Protein AF-A0A7S0IPU5-F1 (afdb_monomer_lite)

Organism: NCBI:txid127549

pLDDT: mean 89.48, std 9.02, range [54.12, 98.69]

Sequence (177 aa):
VHGTKMAAVYVVVQTNSGRRLHLEYNATSKDKHAAVYEATHPTIFLGEDDAPLLVDNVKVTVQSKKFTVRIDGKWLFSATRSAFPFGKLEANRKKQLIDLQVQALYDADHDVVAPHGIFGQAYDGDSTGVHGKRDLDRSAETTTSAQAEGAIEGHWSDYKLESPFSTYFKFSRFNSN

Radius of gyration: 17.9 Å; chains: 1; bounding box: 45×41×43 Å

Structure (mmCIF, N/CA/C/O backbone):
data_AF-A0A7S0IPU5-F1
#
_entry.id   AF-A0A7S0IPU5-F1
#
loop_
_atom_site.group_PDB
_atom_site.id
_atom_site.type_symbol
_atom_site.label_atom_id
_atom_site.label_alt_id
_atom_site.label_comp_id
_atom_site.label_asym_id
_atom_site.label_entity_id
_atom_site.label_seq_id
_atom_site.pdbx_PDB_ins_code
_atom_site.Cartn_x
_atom_site.Cartn_y
_atom_site.Cartn_z
_atom_site.occupancy
_atom_site.B_iso_or_equiv
_atom_site.auth_seq_id
_atom_site.auth_comp_id
_atom_site.auth_asym_id
_atom_site.auth_atom_id
_atom_site.pdbx_PDB_model_num
ATOM 1 N N . VAL A 1 1 ? 16.357 3.081 -18.658 1.00 61.56 1 VAL A N 1
ATOM 2 C CA . VAL A 1 1 ? 15.066 2.401 -18.411 1.00 61.56 1 VAL A CA 1
ATOM 3 C C . VAL A 1 1 ? 13.986 3.456 -18.381 1.00 61.56 1 VAL A C 1
ATOM 5 O O . VAL A 1 1 ? 13.994 4.296 -17.485 1.00 61.56 1 VAL A O 1
ATOM 8 N N . HIS A 1 2 ? 13.106 3.426 -19.371 1.00 69.31 2 HIS A N 1
ATOM 9 C CA . HIS A 1 2 ? 11.870 4.197 -19.394 1.00 69.31 2 HIS A CA 1
ATOM 10 C C . HIS A 1 2 ? 10.791 3.331 -18.764 1.00 69.31 2 HIS A C 1
ATOM 12 O O . HIS A 1 2 ? 10.334 2.359 -19.361 1.00 69.31 2 HIS A O 1
ATOM 18 N N . GLY A 1 3 ? 10.462 3.628 -17.514 1.00 68.81 3 GLY A N 1
ATOM 19 C CA . GLY A 1 3 ? 9.550 2.814 -16.727 1.00 68.81 3 GLY A CA 1
ATOM 20 C C . GLY A 1 3 ? 8.742 3.657 -15.760 1.00 68.81 3 GLY A C 1
ATOM 21 O O . GLY A 1 3 ? 9.026 4.834 -15.522 1.00 68.81 3 GLY A O 1
ATOM 22 N N . THR A 1 4 ? 7.713 3.039 -15.205 1.00 77.06 4 THR A N 1
ATOM 23 C CA . THR A 1 4 ? 6.894 3.635 -14.160 1.00 77.06 4 THR A CA 1
ATOM 24 C C . THR A 1 4 ? 7.536 3.414 -12.795 1.00 77.06 4 THR A C 1
ATOM 26 O O . THR A 1 4 ? 8.393 2.553 -12.601 1.00 77.06 4 THR A O 1
ATOM 29 N N . LYS A 1 5 ? 7.131 4.236 -11.832 1.00 87.31 5 LYS A N 1
ATOM 30 C CA . LYS A 1 5 ? 7.502 4.085 -10.428 1.00 87.31 5 LYS A CA 1
ATOM 31 C C . LYS A 1 5 ? 6.285 4.320 -9.559 1.00 87.31 5 LYS A C 1
ATOM 33 O O . LYS A 1 5 ? 5.380 5.056 -9.953 1.00 87.31 5 LYS A O 1
ATOM 38 N N . MET A 1 6 ? 6.338 3.824 -8.333 1.00 91.94 6 MET A N 1
ATOM 39 C CA . MET A 1 6 ? 5.390 4.228 -7.304 1.00 91.94 6 MET A CA 1
ATOM 40 C C . MET A 1 6 ? 5.915 5.479 -6.599 1.00 91.94 6 MET A C 1
ATOM 42 O O . MET A 1 6 ? 7.037 5.508 -6.093 1.00 91.94 6 MET A O 1
ATOM 46 N N . ALA A 1 7 ? 5.126 6.552 -6.636 1.00 93.38 7 ALA A N 1
ATOM 47 C CA . ALA A 1 7 ? 5.443 7.822 -5.982 1.00 93.38 7 ALA A CA 1
ATOM 48 C C . ALA A 1 7 ? 4.623 8.042 -4.706 1.00 93.38 7 ALA A C 1
ATOM 50 O O . ALA A 1 7 ? 5.062 8.773 -3.823 1.00 93.38 7 ALA A O 1
ATOM 51 N N . ALA A 1 8 ? 3.463 7.403 -4.609 1.00 95.25 8 ALA A N 1
ATOM 52 C CA . ALA A 1 8 ? 2.580 7.452 -3.462 1.00 95.25 8 ALA A CA 1
ATOM 53 C C . ALA A 1 8 ? 1.753 6.170 -3.403 1.00 95.25 8 ALA A C 1
ATOM 55 O O . ALA A 1 8 ? 1.643 5.449 -4.399 1.00 95.25 8 ALA A O 1
ATOM 56 N N . VAL A 1 9 ? 1.189 5.911 -2.233 1.00 95.75 9 VAL A N 1
ATOM 57 C CA . VAL A 1 9 ? 0.250 4.824 -1.981 1.00 95.75 9 VAL A CA 1
ATOM 58 C C . VAL A 1 9 ? -0.963 5.384 -1.267 1.00 95.75 9 VAL A C 1
ATOM 60 O O . VAL A 1 9 ? -0.842 6.277 -0.426 1.00 95.75 9 VAL A O 1
ATOM 63 N N . TYR A 1 10 ? -2.112 4.827 -1.610 1.00 97.00 10 TYR A N 1
ATOM 64 C CA . TYR A 1 10 ? -3.397 5.160 -1.030 1.00 97.00 10 TYR A CA 1
ATOM 65 C C . TYR A 1 10 ? -4.053 3.846 -0.633 1.00 97.00 10 TYR A C 1
ATOM 67 O O . TYR A 1 10 ? -4.143 2.923 -1.442 1.00 97.00 10 TYR A O 1
ATOM 75 N N . VAL A 1 11 ? -4.431 3.732 0.632 1.00 97.12 11 VAL A N 1
ATOM 76 C CA . VAL A 1 11 ? -4.970 2.507 1.219 1.00 97.12 11 VAL A CA 1
ATOM 77 C C . VAL A 1 11 ? -6.355 2.818 1.753 1.00 97.12 11 VAL A C 1
ATOM 79 O O . VAL A 1 11 ? -6.543 3.815 2.446 1.00 97.12 11 VAL A O 1
ATOM 82 N N . VAL A 1 12 ? -7.322 1.960 1.446 1.00 97.56 12 VAL A N 1
ATOM 83 C CA . VAL A 1 12 ? -8.657 2.007 2.044 1.00 97.56 12 VAL A CA 1
ATOM 84 C C . VAL A 1 12 ? -8.834 0.759 2.888 1.00 97.56 12 VAL A C 1
ATOM 86 O O . VAL A 1 12 ? -8.633 -0.349 2.396 1.00 97.56 12 VAL A O 1
ATOM 89 N N . VAL A 1 13 ? -9.195 0.933 4.157 1.00 96.94 13 VAL A N 1
ATOM 90 C CA . VAL A 1 13 ? -9.430 -0.175 5.088 1.00 96.94 13 VAL A CA 1
ATOM 91 C C . VAL A 1 13 ? -10.800 -0.021 5.723 1.00 96.94 13 VAL A C 1
ATOM 93 O O . VAL A 1 13 ? -11.145 1.059 6.201 1.00 96.94 13 VAL A O 1
ATOM 96 N N . GLN A 1 14 ? -11.564 -1.110 5.749 1.00 95.44 14 GLN A N 1
ATOM 97 C CA . GLN A 1 14 ? -12.732 -1.240 6.609 1.00 95.44 14 GLN A CA 1
ATOM 98 C C . GLN A 1 14 ? -12.329 -2.008 7.870 1.00 95.44 14 GLN A C 1
ATOM 100 O O . GLN A 1 14 ? -11.772 -3.103 7.781 1.00 95.44 14 GLN A O 1
ATOM 105 N N . THR A 1 15 ? -12.555 -1.415 9.038 1.00 95.88 15 THR A N 1
ATOM 106 C CA . THR A 1 15 ? -12.273 -2.057 10.323 1.00 95.88 15 THR A CA 1
ATOM 107 C C . THR A 1 15 ? -13.355 -3.082 10.659 1.00 95.88 15 THR A C 1
ATOM 109 O O . THR A 1 15 ? -14.440 -3.087 10.072 1.00 95.88 15 THR A O 1
ATOM 112 N N . ASN A 1 16 ? -13.097 -3.934 11.649 1.00 95.00 16 ASN A N 1
ATOM 113 C CA . ASN A 1 16 ? -14.084 -4.898 12.141 1.00 95.00 16 ASN A CA 1
ATOM 114 C C . ASN A 1 16 ? -15.327 -4.248 12.786 1.00 95.00 16 ASN A C 1
ATOM 116 O O . ASN A 1 16 ? -16.351 -4.914 12.903 1.00 95.00 16 ASN A O 1
ATOM 120 N N . SER A 1 17 ? -15.268 -2.970 13.176 1.00 95.19 17 SER A N 1
ATOM 121 C CA . SER A 1 17 ? -16.427 -2.210 13.666 1.00 95.19 17 SER A CA 1
ATOM 122 C C . SER A 1 17 ? -17.228 -1.538 12.540 1.00 95.19 17 SER A C 1
ATOM 124 O O . SER A 1 17 ? -18.258 -0.916 12.793 1.00 95.19 17 SER A O 1
ATOM 126 N N . GLY A 1 18 ? -16.768 -1.655 11.288 1.00 93.94 18 GLY A N 1
ATOM 127 C CA . GLY A 1 18 ? -17.385 -1.038 10.116 1.00 93.94 18 GLY A CA 1
ATOM 128 C C . GLY A 1 18 ? -16.890 0.377 9.805 1.00 93.94 18 GLY A C 1
ATOM 129 O O . GLY A 1 18 ? -17.359 0.974 8.833 1.00 93.94 18 GLY A O 1
ATOM 130 N N . ARG A 1 19 ? -15.931 0.916 10.570 1.00 95.25 19 ARG A N 1
ATOM 131 C CA . ARG A 1 19 ? -15.302 2.215 10.278 1.00 95.25 19 ARG A CA 1
ATOM 132 C C . ARG A 1 19 ? -14.450 2.124 9.017 1.00 95.25 19 ARG A C 1
ATOM 134 O O . ARG A 1 19 ? -13.906 1.068 8.696 1.00 95.25 19 ARG A O 1
ATOM 141 N N . ARG A 1 20 ? -14.325 3.238 8.293 1.00 97.00 20 ARG A N 1
ATOM 142 C CA . ARG A 1 20 ? -13.558 3.312 7.043 1.00 97.00 20 ARG A CA 1
ATOM 143 C C . ARG A 1 20 ? -12.426 4.319 7.163 1.00 97.00 20 ARG A C 1
ATOM 145 O O . ARG A 1 20 ? -12.670 5.507 7.358 1.00 97.00 20 ARG A O 1
ATOM 152 N N . LEU A 1 21 ? -11.206 3.825 6.990 1.00 98.06 21 LEU A N 1
ATOM 153 C CA . LEU A 1 21 ? -9.983 4.615 6.993 1.00 98.06 21 LEU A CA 1
ATOM 154 C C . LEU A 1 21 ? -9.465 4.769 5.567 1.00 98.06 21 LEU A C 1
ATOM 156 O O . LEU A 1 21 ? -9.353 3.786 4.833 1.00 98.06 21 LEU A O 1
ATOM 160 N N . HIS A 1 22 ? -9.103 5.994 5.205 1.00 98.44 22 HIS A N 1
ATOM 161 C CA . HIS A 1 22 ? -8.353 6.308 3.995 1.00 98.44 22 HIS A CA 1
ATOM 162 C C . HIS A 1 22 ? -6.958 6.762 4.416 1.00 98.44 22 HIS A C 1
ATOM 164 O O . HIS A 1 22 ? -6.827 7.697 5.203 1.00 98.44 22 HIS A O 1
ATOM 170 N N . LEU A 1 23 ? -5.914 6.097 3.933 1.00 98.06 23 LEU A N 1
ATOM 171 C CA . LEU A 1 23 ? -4.539 6.365 4.337 1.00 98.06 23 LEU A CA 1
ATOM 172 C C . LEU A 1 23 ? -3.680 6.712 3.127 1.00 98.06 23 LEU A C 1
ATOM 174 O O . LEU A 1 23 ? -3.680 5.975 2.146 1.00 98.06 23 LEU A O 1
ATOM 178 N N . GLU A 1 24 ? -2.921 7.797 3.207 1.00 97.00 24 GLU A N 1
ATOM 179 C CA . GLU A 1 24 ? -1.969 8.215 2.178 1.00 97.00 24 GLU A CA 1
ATOM 180 C C . GLU A 1 24 ? -0.537 8.157 2.711 1.00 97.00 24 GLU A C 1
ATOM 182 O O . GLU A 1 24 ? -0.249 8.616 3.818 1.00 97.00 24 GLU A O 1
ATOM 187 N N . TYR A 1 25 ? 0.386 7.670 1.878 1.00 96.81 25 TYR A N 1
ATOM 188 C CA . TYR A 1 25 ? 1.818 7.837 2.099 1.00 96.81 25 TYR A CA 1
ATOM 189 C C . TYR A 1 25 ? 2.553 8.163 0.796 1.00 96.81 25 TYR A C 1
ATOM 191 O O . TYR A 1 25 ? 2.481 7.421 -0.184 1.00 96.81 25 TYR A O 1
ATOM 199 N N . ASN A 1 26 ? 3.278 9.284 0.775 1.00 94.31 26 ASN A N 1
ATOM 200 C CA . ASN A 1 26 ? 3.811 9.877 -0.451 1.00 94.31 26 ASN A CA 1
ATOM 201 C C . ASN A 1 26 ? 5.334 10.088 -0.373 1.00 94.31 26 ASN A C 1
ATOM 203 O O . ASN A 1 26 ? 5.845 10.789 0.503 1.00 94.31 26 ASN A O 1
ATOM 207 N N . ALA A 1 27 ? 6.082 9.534 -1.332 1.00 88.94 27 ALA A N 1
ATOM 208 C CA . ALA A 1 27 ? 7.542 9.624 -1.377 1.00 88.94 27 ALA A CA 1
ATOM 209 C C . ALA A 1 27 ? 8.069 11.040 -1.651 1.00 88.94 27 ALA A C 1
ATOM 211 O O . ALA A 1 27 ? 9.228 11.329 -1.330 1.00 88.94 27 ALA A O 1
ATOM 212 N N . THR A 1 28 ? 7.246 11.908 -2.242 1.00 82.50 28 THR A N 1
ATOM 213 C CA . THR A 1 28 ? 7.595 13.297 -2.579 1.00 82.50 28 THR A CA 1
ATOM 214 C C . THR A 1 28 ? 7.156 14.316 -1.534 1.00 82.50 28 THR A C 1
ATOM 216 O O . THR A 1 28 ? 7.604 15.461 -1.600 1.00 82.50 28 THR A O 1
ATOM 219 N N . SER A 1 29 ? 6.362 13.907 -0.538 1.00 80.44 29 SER A N 1
ATOM 220 C CA . SER A 1 29 ? 6.010 14.784 0.577 1.00 80.44 29 SER A CA 1
ATOM 221 C C . SER A 1 29 ? 7.267 15.201 1.350 1.00 80.44 29 SER A C 1
ATOM 223 O O . SER A 1 29 ? 8.124 14.367 1.693 1.00 80.44 29 SER A O 1
ATOM 225 N N . LYS A 1 30 ? 7.378 16.510 1.607 1.00 73.19 30 LYS A N 1
ATOM 226 C CA . LYS A 1 30 ? 8.463 17.097 2.406 1.00 73.19 30 LYS A CA 1
ATOM 227 C C . LYS A 1 30 ? 8.354 16.680 3.868 1.00 73.19 30 LYS A C 1
ATOM 229 O O . LYS A 1 30 ? 9.376 16.372 4.475 1.00 73.19 30 LYS A O 1
ATOM 234 N N . ASP A 1 31 ? 7.127 16.576 4.366 1.00 73.62 31 ASP A N 1
ATOM 235 C CA . ASP A 1 31 ? 6.841 16.373 5.786 1.00 73.62 31 ASP A CA 1
ATOM 236 C C . ASP A 1 31 ? 7.007 14.909 6.208 1.00 73.62 31 ASP A C 1
ATOM 238 O O . ASP A 1 31 ? 6.998 14.596 7.384 1.00 73.62 31 ASP A O 1
ATOM 242 N N . LYS A 1 32 ? 7.232 13.989 5.255 1.00 76.81 32 LYS A N 1
ATOM 243 C CA . LYS A 1 32 ? 7.453 12.544 5.477 1.00 76.81 32 LYS A CA 1
ATOM 244 C C . LYS A 1 32 ? 6.365 11.814 6.278 1.00 76.81 32 LYS A C 1
ATOM 246 O O . LYS A 1 32 ? 6.550 10.634 6.569 1.00 76.81 32 LYS A O 1
ATOM 251 N N . HIS A 1 33 ? 5.261 12.477 6.588 1.00 89.88 33 HIS A N 1
ATOM 252 C CA . HIS A 1 33 ? 4.147 11.908 7.324 1.00 89.88 33 HIS A CA 1
ATOM 253 C C . HIS A 1 33 ? 3.264 11.045 6.419 1.00 89.88 33 HIS A C 1
ATOM 255 O O . HIS A 1 33 ? 3.171 11.275 5.208 1.00 89.88 33 HIS A O 1
ATOM 261 N N . ALA A 1 34 ? 2.604 10.061 7.021 1.00 96.19 34 ALA A N 1
ATOM 262 C CA . ALA A 1 34 ? 1.383 9.488 6.477 1.00 96.19 34 ALA A CA 1
ATOM 263 C C . ALA A 1 34 ? 0.190 10.355 6.893 1.00 96.19 34 ALA A C 1
ATOM 265 O O . ALA A 1 34 ? 0.207 10.945 7.973 1.00 96.19 34 ALA A O 1
ATOM 266 N N . ALA A 1 35 ? -0.839 10.426 6.056 1.00 96.38 35 ALA A N 1
ATOM 267 C CA . ALA A 1 35 ? -2.103 11.070 6.399 1.00 96.38 35 ALA A CA 1
ATOM 268 C C . ALA A 1 35 ? -3.187 10.005 6.555 1.00 96.38 35 ALA A C 1
ATOM 270 O O . ALA A 1 35 ? -3.292 9.100 5.727 1.00 96.38 35 ALA A O 1
ATOM 271 N N . VAL A 1 36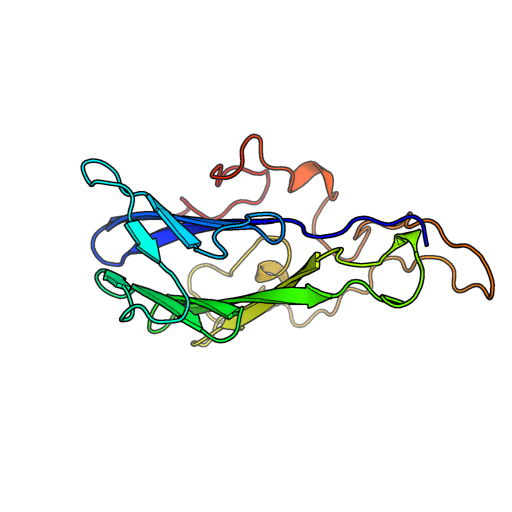 ? -3.985 10.112 7.612 1.00 97.31 36 VAL A N 1
ATOM 272 C CA . VAL A 1 36 ? -5.122 9.235 7.883 1.00 97.31 36 VAL A CA 1
ATOM 273 C C . VAL A 1 36 ? -6.380 10.084 7.924 1.00 97.31 36 VAL A C 1
ATOM 275 O O . VAL A 1 36 ? -6.497 11.017 8.722 1.00 97.31 36 VAL A O 1
ATOM 278 N N . TYR A 1 37 ? -7.317 9.748 7.046 1.00 97.50 37 TYR A N 1
ATOM 279 C CA . TYR A 1 37 ? -8.619 10.377 6.941 1.00 97.50 37 TYR A CA 1
ATOM 280 C C . TYR A 1 37 ? -9.690 9.390 7.380 1.00 97.50 37 TYR A C 1
ATOM 282 O O . TYR A 1 37 ? -9.730 8.238 6.940 1.00 97.50 37 TYR A O 1
ATOM 290 N N . GLU A 1 38 ? -10.605 9.885 8.195 1.00 95.62 38 GLU A N 1
ATOM 291 C CA . GLU A 1 38 ? -11.803 9.177 8.603 1.00 95.62 38 GLU A CA 1
ATOM 292 C C . GLU A 1 38 ? -12.975 10.155 8.548 1.00 95.62 38 GLU A C 1
ATOM 294 O O . GLU A 1 38 ? -12.828 11.341 8.856 1.00 95.62 38 GLU A O 1
ATOM 299 N N . ALA A 1 39 ? -14.146 9.669 8.136 1.00 90.38 39 ALA A N 1
ATOM 300 C CA . ALA A 1 39 ? -15.351 10.484 8.173 1.00 90.38 39 ALA A CA 1
ATOM 301 C C . ALA A 1 39 ? -15.570 11.036 9.592 1.00 90.38 39 ALA A C 1
ATOM 303 O O . ALA A 1 39 ? -15.290 10.359 10.579 1.00 90.38 39 ALA A O 1
ATOM 304 N N . THR A 1 40 ? -16.046 12.279 9.677 1.00 88.81 40 THR A N 1
ATOM 305 C CA . THR A 1 40 ? -16.370 12.979 10.935 1.00 88.81 40 THR A CA 1
ATOM 306 C C . THR A 1 40 ? -15.208 13.197 11.917 1.00 88.81 40 THR A C 1
ATOM 308 O O . THR A 1 40 ? -15.456 13.677 13.020 1.00 88.81 40 THR A O 1
ATOM 311 N N . HIS A 1 41 ? -13.958 12.910 11.534 1.00 92.88 41 HIS A N 1
ATOM 312 C CA . HIS A 1 41 ? -12.772 13.129 12.367 1.00 92.88 41 HIS A CA 1
ATOM 313 C C . HIS A 1 41 ? -11.762 14.064 11.679 1.00 92.88 41 HIS A C 1
ATOM 315 O O . HIS A 1 41 ? -11.680 14.091 10.447 1.00 92.88 41 HIS A O 1
ATOM 321 N N . PRO A 1 42 ? -10.971 14.840 12.445 1.00 95.25 42 PRO A N 1
ATOM 322 C CA . PRO A 1 42 ? -9.839 15.577 11.894 1.00 95.25 42 PRO A CA 1
ATOM 323 C C . PRO A 1 42 ? -8.827 14.641 11.225 1.00 95.25 42 PRO A C 1
ATOM 325 O O . PRO A 1 42 ? -8.635 13.506 11.657 1.00 95.25 42 PRO A O 1
ATOM 328 N N . THR A 1 43 ? -8.139 15.135 10.195 1.00 96.44 43 THR A N 1
ATOM 329 C CA . THR A 1 43 ? -7.028 14.399 9.577 1.00 96.44 43 THR A CA 1
ATOM 330 C C . THR A 1 43 ? -5.898 14.213 10.583 1.00 96.44 43 THR A C 1
ATOM 332 O O . THR A 1 43 ? -5.457 15.177 11.209 1.00 96.44 43 THR A O 1
ATOM 335 N N . ILE A 1 44 ? -5.407 12.981 10.702 1.00 96.12 44 ILE A N 1
ATOM 336 C CA . ILE A 1 44 ? -4.249 12.646 11.530 1.00 96.12 44 ILE A CA 1
ATOM 337 C C . ILE A 1 44 ? -3.030 12.556 10.618 1.00 96.12 44 ILE A C 1
ATOM 339 O O . ILE A 1 44 ? -3.038 11.808 9.641 1.00 96.12 44 ILE A O 1
ATOM 343 N N . PHE A 1 45 ? -1.976 13.298 10.946 1.00 96.12 45 PHE A N 1
ATOM 344 C CA . PHE A 1 45 ? -0.669 13.146 10.317 1.00 96.12 45 PHE A CA 1
ATOM 345 C C . PHE A 1 45 ? 0.227 12.338 11.248 1.00 96.12 45 PHE A C 1
ATOM 347 O O . PHE A 1 45 ? 0.354 12.691 12.414 1.00 96.12 45 PHE A O 1
ATOM 354 N N . LEU A 1 46 ? 0.810 11.259 10.731 1.00 95.69 46 LEU A N 1
ATOM 355 C CA . LEU A 1 46 ? 1.652 10.339 11.487 1.00 95.69 46 LEU A CA 1
ATOM 356 C C . LEU A 1 46 ? 3.082 10.363 10.939 1.00 95.69 46 LEU A C 1
ATOM 358 O O . LEU A 1 46 ? 3.316 9.986 9.786 1.00 95.69 46 LEU A O 1
ATOM 362 N N . GLY A 1 47 ? 4.027 10.822 11.750 1.00 94.00 47 GLY A N 1
ATOM 363 C CA . GLY A 1 47 ? 5.461 10.852 11.486 1.00 94.00 47 GLY A CA 1
ATOM 364 C C . GLY A 1 47 ? 6.232 9.684 12.102 1.00 94.00 47 GLY A C 1
ATOM 365 O O . GLY A 1 47 ? 5.659 8.775 12.691 1.00 94.00 47 GLY A O 1
ATOM 366 N N . GLU A 1 48 ? 7.558 9.699 11.922 1.00 92.31 48 GLU A N 1
ATOM 367 C CA . GLU A 1 48 ? 8.450 8.608 12.360 1.00 92.31 48 GLU A CA 1
ATOM 368 C C . GLU A 1 48 ? 8.571 8.474 13.886 1.00 92.31 48 GLU A C 1
ATOM 370 O O . GLU A 1 48 ? 8.853 7.379 14.374 1.00 92.31 48 GLU A O 1
ATOM 375 N N . ASP A 1 49 ? 8.358 9.571 14.614 1.00 90.44 49 ASP A N 1
ATOM 376 C CA . ASP A 1 49 ? 8.522 9.649 16.070 1.00 90.44 49 ASP A CA 1
ATOM 377 C C . ASP A 1 49 ? 7.184 9.569 16.826 1.00 90.44 49 ASP A C 1
ATOM 379 O O . ASP A 1 49 ? 7.155 9.585 18.058 1.00 90.44 49 ASP A O 1
ATOM 383 N N . ASP A 1 50 ? 6.071 9.474 16.097 1.00 95.06 50 ASP A N 1
ATOM 384 C CA . ASP A 1 50 ? 4.743 9.419 16.691 1.00 95.06 50 ASP A CA 1
ATOM 385 C C . ASP A 1 50 ? 4.410 8.016 17.210 1.00 95.06 50 ASP A C 1
ATOM 387 O O . ASP A 1 50 ? 4.822 6.983 16.669 1.00 95.06 50 ASP A O 1
ATOM 391 N N . ALA A 1 51 ? 3.593 7.971 18.262 1.00 96.69 51 ALA A N 1
ATOM 392 C CA . ALA A 1 51 ? 3.022 6.718 18.731 1.00 96.69 51 ALA A CA 1
ATOM 393 C C . ALA A 1 51 ? 2.133 6.084 17.638 1.00 96.69 51 ALA A C 1
ATOM 395 O O . ALA A 1 51 ? 1.455 6.806 16.905 1.00 96.69 51 ALA A O 1
ATOM 396 N N . PRO A 1 52 ? 2.071 4.741 17.542 1.00 97.56 52 PRO A N 1
ATOM 397 C CA . PRO A 1 52 ? 1.174 4.068 16.608 1.00 97.56 52 PRO A CA 1
ATOM 398 C C . PRO A 1 52 ? -0.275 4.544 16.734 1.00 97.56 52 PRO A C 1
ATOM 400 O O . PRO A 1 52 ? -0.819 4.582 17.839 1.00 97.56 52 PRO A O 1
ATOM 403 N N . LEU A 1 53 ? -0.929 4.802 15.602 1.00 98.00 53 LEU A N 1
ATOM 404 C CA . LEU A 1 53 ? -2.373 5.007 15.576 1.00 98.00 53 LEU A CA 1
ATOM 405 C C . LEU A 1 53 ? -3.066 3.641 15.631 1.00 98.00 53 LEU A C 1
ATOM 407 O O . LEU A 1 53 ? -2.806 2.770 14.798 1.00 98.00 53 LEU A O 1
ATOM 411 N N . LEU A 1 54 ? -3.950 3.466 16.611 1.00 98.25 54 LEU A N 1
ATOM 412 C CA . LEU A 1 54 ? -4.766 2.268 16.790 1.00 98.25 54 LEU A CA 1
ATOM 413 C C . LEU A 1 54 ? -6.235 2.617 16.561 1.00 98.25 54 LEU A C 1
ATOM 415 O O . LEU A 1 54 ? -6.772 3.513 17.211 1.00 98.25 54 LEU A O 1
ATOM 419 N N . VAL A 1 55 ? -6.876 1.898 15.644 1.00 97.44 55 VAL A N 1
ATOM 420 C CA . VAL A 1 55 ? -8.297 2.032 15.324 1.00 97.44 55 VAL A CA 1
ATOM 421 C C . VAL A 1 55 ? -8.885 0.634 15.191 1.00 97.44 55 VAL A C 1
ATOM 423 O O . VAL A 1 55 ? -8.666 -0.047 14.193 1.00 97.44 55 VAL A O 1
ATOM 426 N N . ASP A 1 56 ? -9.629 0.206 16.205 1.00 97.75 56 ASP A N 1
ATOM 427 C CA . ASP A 1 56 ? -10.185 -1.144 16.314 1.00 97.75 56 ASP A CA 1
ATOM 428 C C . ASP A 1 56 ? -9.114 -2.235 16.087 1.00 97.75 56 ASP A C 1
ATOM 430 O O . ASP A 1 56 ? -8.158 -2.325 16.854 1.00 97.75 56 ASP A O 1
ATOM 434 N N . ASN A 1 57 ? -9.239 -3.045 15.030 1.0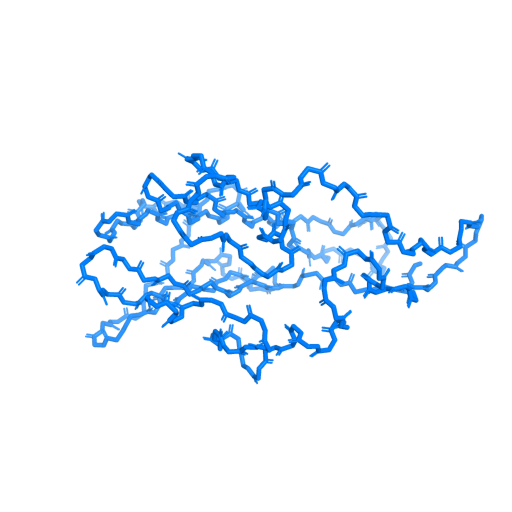0 98.19 57 ASN A N 1
ATOM 435 C CA . ASN A 1 57 ? -8.275 -4.070 14.623 1.00 98.19 57 ASN A CA 1
ATOM 436 C C . ASN A 1 57 ? -7.196 -3.566 13.643 1.00 98.19 57 ASN A C 1
ATOM 438 O O . ASN A 1 57 ? -6.507 -4.380 13.024 1.00 98.19 57 ASN A O 1
ATOM 442 N N . VAL A 1 58 ? -7.068 -2.252 13.447 1.00 98.62 58 VAL A N 1
ATOM 443 C CA . VAL A 1 58 ? -6.103 -1.636 12.531 1.00 98.62 58 VAL A CA 1
ATOM 444 C C . VAL A 1 58 ? -5.043 -0.866 13.311 1.00 98.62 58 VAL A C 1
ATOM 446 O O . VAL A 1 58 ? -5.345 0.022 14.108 1.00 98.62 58 VAL A O 1
ATOM 449 N N . LYS A 1 59 ? -3.775 -1.167 13.032 1.00 98.69 59 LYS A N 1
ATOM 450 C CA . LYS A 1 59 ? -2.612 -0.440 13.541 1.00 98.69 59 LYS A CA 1
ATOM 451 C C . LYS A 1 59 ? -1.859 0.219 12.395 1.00 98.69 59 LYS A C 1
ATOM 453 O O . LYS A 1 59 ? -1.438 -0.457 11.455 1.00 98.69 59 LYS A O 1
ATOM 458 N N . VAL A 1 60 ? -1.636 1.522 12.513 1.00 98.56 60 VAL A N 1
ATOM 459 C CA . VAL A 1 60 ? -0.893 2.330 11.544 1.00 98.56 60 VAL A CA 1
ATOM 460 C C . VAL A 1 60 ? 0.384 2.848 12.194 1.00 98.56 60 VAL A C 1
ATOM 462 O O . VAL A 1 60 ? 0.351 3.386 13.301 1.00 98.56 60 VAL A O 1
ATOM 465 N N . THR A 1 61 ? 1.518 2.684 11.518 1.00 98.00 61 THR A N 1
ATOM 466 C CA . THR A 1 61 ? 2.811 3.210 11.977 1.00 98.00 61 THR A CA 1
ATOM 467 C C . THR A 1 61 ? 3.579 3.846 10.832 1.00 98.00 61 THR A C 1
ATOM 469 O O . THR A 1 61 ? 3.481 3.410 9.685 1.00 98.00 61 THR A O 1
ATOM 472 N N . VAL A 1 62 ? 4.401 4.840 11.152 1.00 96.81 62 VAL A N 1
ATOM 473 C CA . VAL A 1 62 ? 5.497 5.288 10.295 1.00 96.81 62 VAL A CA 1
ATOM 474 C C . VAL A 1 62 ? 6.764 5.156 11.125 1.00 96.81 62 VAL A C 1
ATOM 476 O O . VAL A 1 62 ? 6.832 5.677 12.226 1.00 96.81 62 VAL A O 1
ATOM 479 N N . GLN A 1 63 ? 7.749 4.404 10.644 1.00 94.50 63 GLN A N 1
ATOM 480 C CA . GLN A 1 63 ? 9.026 4.241 11.337 1.00 94.50 63 GLN A CA 1
ATOM 481 C C . GLN A 1 63 ? 10.131 4.031 10.312 1.00 94.50 63 GLN A C 1
ATOM 483 O O . GLN A 1 63 ? 9.977 3.214 9.407 1.00 94.50 63 GLN A O 1
ATOM 488 N N . SER A 1 64 ? 11.246 4.755 10.431 1.00 92.00 64 SER A N 1
ATOM 489 C CA . SER A 1 64 ? 12.398 4.596 9.529 1.00 92.00 64 SER A CA 1
ATOM 490 C C . SER A 1 64 ? 12.001 4.640 8.045 1.00 92.00 64 SER A C 1
ATOM 492 O O . SER A 1 64 ? 12.419 3.796 7.251 1.00 92.00 64 SER A O 1
ATOM 494 N N . LYS A 1 65 ? 11.171 5.622 7.662 1.00 92.81 65 LYS A N 1
ATOM 495 C CA . LYS A 1 65 ? 10.607 5.799 6.309 1.00 92.81 65 LYS A CA 1
ATOM 496 C C . LYS A 1 65 ? 9.686 4.673 5.816 1.00 92.81 65 LYS A C 1
ATOM 498 O O . LYS A 1 65 ? 9.377 4.622 4.622 1.00 92.81 65 LYS A O 1
ATOM 503 N N . LYS A 1 66 ? 9.273 3.766 6.700 1.00 95.50 66 LYS A N 1
ATOM 504 C CA . LYS A 1 66 ? 8.351 2.669 6.415 1.00 95.50 66 LYS A CA 1
ATOM 505 C C . LYS A 1 66 ? 6.991 2.975 7.026 1.00 95.50 66 LYS A C 1
ATOM 507 O O . LYS A 1 66 ? 6.828 2.957 8.244 1.00 95.50 66 LYS A O 1
ATOM 512 N N . PHE A 1 67 ? 6.019 3.235 6.165 1.00 97.75 67 PHE A N 1
ATOM 513 C CA . PHE A 1 67 ? 4.606 3.277 6.512 1.00 97.75 67 PHE A CA 1
ATOM 514 C C . PHE A 1 67 ? 4.058 1.853 6.558 1.00 97.75 67 PHE A C 1
ATOM 516 O O . PHE A 1 67 ? 4.302 1.071 5.640 1.00 97.75 67 PHE A O 1
ATOM 523 N N . THR A 1 68 ? 3.336 1.507 7.618 1.00 98.38 68 THR A N 1
ATOM 524 C CA . THR A 1 68 ? 2.763 0.175 7.823 1.00 98.38 68 THR A CA 1
ATOM 525 C C . THR A 1 68 ? 1.294 0.291 8.194 1.00 98.38 68 THR A C 1
ATOM 527 O O . THR A 1 68 ? 0.939 1.082 9.066 1.00 98.38 68 THR A O 1
ATOM 530 N N . VAL A 1 69 ? 0.460 -0.538 7.570 1.00 98.62 69 VAL A N 1
ATOM 531 C CA . VAL A 1 69 ? -0.945 -0.737 7.939 1.00 98.62 69 VAL A CA 1
ATOM 532 C C . VAL A 1 69 ? -1.128 -2.213 8.243 1.00 98.62 69 VAL A C 1
ATOM 534 O O . VAL A 1 69 ? -1.039 -3.059 7.353 1.00 98.62 69 VAL A O 1
ATOM 537 N N . ARG A 1 70 ? -1.337 -2.531 9.516 1.00 98.62 70 ARG A N 1
ATOM 538 C CA . ARG A 1 70 ? -1.616 -3.884 9.985 1.00 98.62 70 ARG A CA 1
ATOM 539 C C . ARG A 1 70 ? -3.098 -4.000 10.296 1.00 98.62 70 ARG A C 1
ATOM 541 O O . ARG A 1 70 ? -3.597 -3.245 11.120 1.00 98.62 70 ARG A O 1
ATOM 548 N N . ILE A 1 71 ? -3.758 -4.967 9.678 1.00 98.06 71 ILE A N 1
ATOM 549 C CA . ILE A 1 71 ? -5.118 -5.392 9.994 1.00 98.06 71 ILE A CA 1
ATOM 550 C C . ILE A 1 71 ? -4.986 -6.731 10.716 1.00 98.06 71 ILE A C 1
ATOM 552 O O . ILE A 1 71 ? -4.546 -7.718 10.118 1.00 98.06 71 ILE A O 1
ATOM 556 N N . ASP A 1 72 ? -5.299 -6.764 12.008 1.00 97.44 72 ASP A N 1
ATOM 557 C CA . ASP A 1 72 ? -5.070 -7.946 12.835 1.00 97.44 72 ASP A CA 1
ATOM 558 C C . ASP A 1 72 ? -5.828 -9.167 12.305 1.00 97.44 72 ASP A C 1
ATOM 560 O O . ASP A 1 72 ? -7.006 -9.093 11.955 1.00 97.44 72 ASP A O 1
ATOM 564 N N . GLY A 1 73 ? -5.106 -10.288 12.202 1.00 95.19 73 GLY A N 1
ATOM 565 C CA . GLY A 1 73 ? -5.616 -11.542 11.646 1.00 95.19 73 GLY A CA 1
ATOM 566 C C . GLY A 1 73 ? -5.931 -11.508 10.146 1.00 95.19 73 GLY A C 1
ATOM 567 O O . GLY A 1 73 ? -6.573 -12.434 9.663 1.00 95.19 73 GLY A O 1
ATOM 568 N N . LYS A 1 74 ? -5.530 -10.460 9.409 1.00 94.56 74 LYS A N 1
ATOM 569 C CA . LYS A 1 74 ? -5.807 -10.324 7.970 1.00 94.56 74 LYS A CA 1
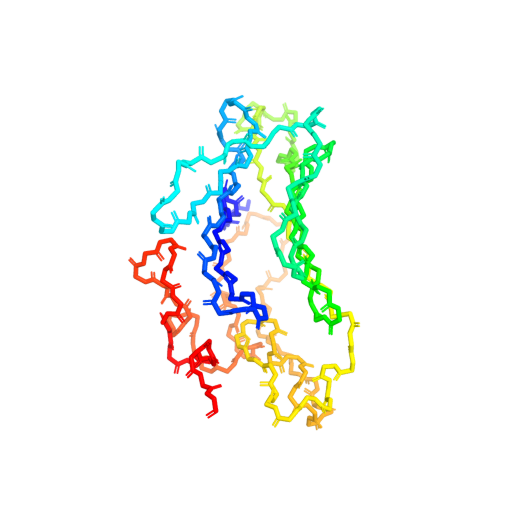ATOM 570 C C . LYS A 1 74 ? -4.570 -9.945 7.159 1.00 94.56 74 LYS A C 1
ATOM 572 O O . LYS A 1 74 ? -3.896 -10.820 6.634 1.00 94.56 74 LYS A O 1
ATOM 577 N N . TRP A 1 75 ? -4.221 -8.669 7.056 1.00 96.06 75 TRP A N 1
ATOM 578 C CA . TRP A 1 75 ? -3.171 -8.223 6.131 1.00 96.06 75 TRP A CA 1
ATOM 579 C C . TRP A 1 75 ? -2.161 -7.310 6.815 1.00 96.06 75 TRP A C 1
ATOM 581 O O . TRP A 1 75 ? -2.510 -6.491 7.664 1.00 96.06 75 TRP A O 1
ATOM 591 N N . LEU A 1 76 ? -0.901 -7.424 6.409 1.00 97.94 76 LEU A N 1
ATOM 592 C CA . LEU A 1 76 ? 0.147 -6.457 6.699 1.00 97.94 76 LEU A CA 1
ATOM 593 C C . LEU A 1 76 ? 0.577 -5.803 5.391 1.00 97.94 76 LEU A C 1
ATOM 595 O O . LEU A 1 76 ? 1.202 -6.435 4.541 1.00 97.94 76 LEU A O 1
ATOM 599 N N . PHE A 1 77 ? 0.262 -4.524 5.253 1.00 97.56 77 PHE A N 1
ATOM 600 C CA . PHE A 1 77 ? 0.730 -3.685 4.163 1.00 97.56 77 PHE A CA 1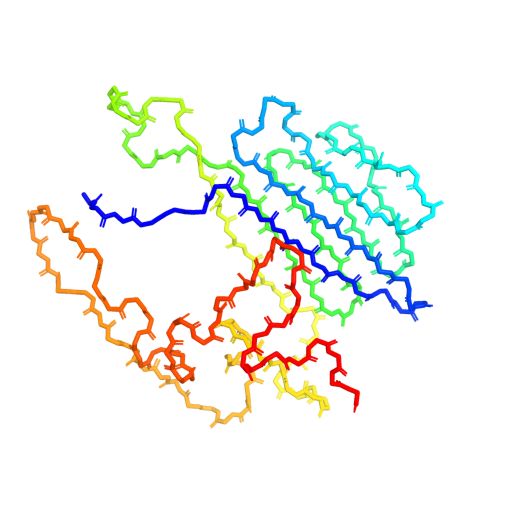
ATOM 601 C C . PHE A 1 77 ? 1.904 -2.834 4.638 1.00 97.56 77 PHE A C 1
ATOM 603 O O . PHE A 1 77 ? 1.910 -2.319 5.758 1.00 97.56 77 PHE A O 1
ATOM 610 N N . SER A 1 78 ? 2.908 -2.662 3.788 1.00 97.88 78 SER A N 1
ATOM 611 C CA . SER A 1 78 ? 4.036 -1.779 4.048 1.00 97.88 78 SER A CA 1
ATOM 612 C C . SER A 1 78 ? 4.465 -1.029 2.795 1.00 97.88 78 SER A C 1
ATOM 614 O O . SER A 1 78 ? 4.587 -1.611 1.720 1.00 97.88 78 SER A O 1
ATOM 616 N N . ALA A 1 79 ? 4.765 0.254 2.965 1.00 97.50 79 ALA A N 1
ATOM 617 C CA . ALA A 1 79 ? 5.313 1.127 1.941 1.00 97.50 79 ALA A CA 1
ATOM 618 C C . ALA A 1 79 ? 6.577 1.806 2.477 1.00 97.50 79 ALA A C 1
ATOM 620 O O . ALA A 1 79 ? 6.520 2.567 3.443 1.00 97.50 79 ALA A O 1
ATOM 621 N N . THR A 1 80 ? 7.721 1.543 1.853 1.00 96.44 80 THR A N 1
ATOM 622 C CA . THR A 1 80 ? 9.018 2.094 2.271 1.00 96.44 80 THR A CA 1
ATOM 623 C C . THR A 1 80 ? 9.478 3.147 1.278 1.00 96.44 80 THR A C 1
ATOM 625 O O . THR A 1 80 ? 9.475 2.898 0.074 1.00 96.44 80 THR A O 1
ATOM 628 N N . ARG A 1 81 ? 9.907 4.322 1.752 1.00 94.56 81 ARG A N 1
ATOM 629 C CA . ARG A 1 81 ? 10.574 5.292 0.871 1.00 94.56 81 ARG A CA 1
ATOM 630 C C . ARG A 1 81 ? 12.021 4.891 0.648 1.00 94.56 81 ARG A C 1
ATOM 632 O O . ARG A 1 81 ? 12.816 4.861 1.590 1.00 94.56 81 ARG A O 1
ATOM 639 N N . SER A 1 82 ? 12.363 4.720 -0.619 1.00 92.69 82 SER A N 1
ATOM 640 C CA . SER A 1 82 ? 13.699 4.339 -1.057 1.00 92.69 82 SER A CA 1
ATOM 641 C C . SER A 1 82 ? 14.258 5.337 -2.057 1.00 92.69 82 SER A C 1
ATOM 643 O O . SER A 1 82 ? 13.531 6.016 -2.790 1.00 92.69 82 SER A O 1
ATOM 645 N N . ALA A 1 83 ? 15.585 5.438 -2.094 1.00 91.31 83 ALA A N 1
ATOM 646 C CA . ALA A 1 83 ? 16.264 6.204 -3.126 1.00 91.31 83 ALA A CA 1
ATOM 647 C C . ALA A 1 83 ? 16.081 5.544 -4.494 1.00 91.31 83 ALA A C 1
ATOM 649 O O . ALA A 1 83 ? 16.010 4.323 -4.607 1.00 91.31 83 ALA A O 1
ATOM 650 N N . PHE A 1 84 ? 16.049 6.362 -5.543 1.00 90.06 84 PHE A N 1
ATOM 651 C CA . PHE A 1 84 ? 16.094 5.836 -6.902 1.00 90.06 84 PHE A CA 1
ATOM 652 C C . PHE A 1 84 ? 17.352 4.981 -7.136 1.00 90.06 84 PHE A C 1
ATOM 654 O O . PHE A 1 84 ? 18.435 5.344 -6.654 1.00 90.06 84 PHE A O 1
ATOM 661 N N . PRO A 1 85 ? 17.252 3.920 -7.961 1.00 86.44 85 PRO A N 1
ATOM 662 C CA . PRO A 1 85 ? 18.419 3.239 -8.504 1.00 86.44 85 PRO A CA 1
ATOM 663 C C . PRO A 1 85 ? 19.387 4.231 -9.160 1.00 86.44 85 PRO A C 1
ATOM 665 O O . PRO A 1 85 ? 18.979 5.243 -9.738 1.00 86.44 85 PRO A O 1
ATOM 668 N N . PHE A 1 86 ? 20.688 3.950 -9.071 1.00 86.62 86 PHE A N 1
ATOM 669 C CA . PHE A 1 86 ? 21.743 4.834 -9.583 1.00 86.62 86 PHE A CA 1
ATOM 670 C C . PHE A 1 86 ? 21.672 6.270 -9.025 1.00 86.62 86 PHE A C 1
ATOM 672 O O . PHE A 1 86 ? 21.957 7.233 -9.734 1.00 86.62 86 PHE A O 1
ATOM 679 N N . GLY A 1 87 ? 21.319 6.438 -7.745 1.00 84.94 87 GLY A N 1
ATOM 680 C CA . GLY A 1 87 ? 21.088 7.746 -7.109 1.00 84.94 87 GLY A CA 1
ATOM 681 C C . GLY A 1 87 ? 22.264 8.741 -7.108 1.00 84.94 87 GLY A C 1
ATOM 682 O O . GLY A 1 87 ? 22.078 9.888 -6.704 1.00 84.94 87 GLY A O 1
ATOM 683 N N . LYS A 1 88 ? 23.459 8.333 -7.563 1.00 85.88 88 LYS A N 1
ATOM 684 C CA . LYS A 1 88 ? 24.609 9.225 -7.797 1.00 85.88 88 LYS A CA 1
ATOM 685 C C . LYS A 1 88 ? 24.489 10.032 -9.097 1.00 85.88 88 LYS A C 1
ATOM 687 O O . LYS A 1 88 ? 25.076 11.109 -9.183 1.00 85.88 88 LYS A O 1
ATOM 692 N N . LEU A 1 89 ? 23.747 9.532 -10.090 1.00 87.75 89 LEU A N 1
ATOM 693 C CA . LEU A 1 89 ? 23.493 10.255 -11.338 1.00 87.75 89 LEU A CA 1
ATOM 694 C C . LEU A 1 89 ? 22.717 11.537 -11.035 1.00 87.75 89 LEU A C 1
ATOM 696 O O . LEU A 1 89 ? 21.738 11.497 -10.290 1.00 87.75 89 LEU A O 1
ATOM 700 N N . GLU A 1 90 ? 23.104 12.658 -11.649 1.00 89.31 90 GLU A N 1
ATOM 701 C CA . GLU A 1 90 ? 22.432 13.950 -11.431 1.00 89.31 90 GLU A CA 1
ATOM 702 C C . GLU A 1 90 ? 20.922 13.863 -11.677 1.00 89.31 90 GLU A C 1
ATOM 704 O O . GLU A 1 90 ? 20.127 14.364 -10.885 1.00 89.31 90 GLU A O 1
ATOM 709 N N . ALA A 1 91 ? 20.514 13.110 -12.701 1.00 86.56 91 ALA A N 1
ATOM 710 C CA . ALA A 1 91 ? 19.111 12.886 -13.030 1.00 86.56 91 ALA A CA 1
ATOM 711 C C . ALA A 1 91 ? 18.311 12.142 -11.940 1.00 86.56 91 ALA A C 1
ATOM 713 O O . ALA A 1 91 ? 17.088 12.282 -11.901 1.00 86.56 91 ALA A O 1
ATOM 714 N N . ASN A 1 92 ? 18.959 11.369 -11.059 1.00 88.88 92 ASN A N 1
ATOM 715 C CA . ASN A 1 92 ? 18.312 10.571 -10.005 1.00 88.88 92 ASN A CA 1
ATOM 716 C C . ASN A 1 92 ? 18.595 11.090 -8.590 1.00 88.88 92 ASN A C 1
ATOM 718 O O . ASN A 1 92 ? 18.006 10.608 -7.618 1.00 88.88 92 ASN A O 1
ATOM 722 N N . ARG A 1 93 ? 19.465 12.094 -8.462 1.00 87.75 93 ARG A N 1
ATOM 723 C CA . ARG A 1 93 ? 19.853 12.681 -7.184 1.00 87.75 93 ARG A CA 1
ATOM 724 C C . ARG A 1 93 ? 18.616 13.188 -6.439 1.00 87.75 93 ARG A C 1
ATOM 726 O O . ARG A 1 93 ? 17.766 13.865 -7.010 1.00 87.75 93 ARG A O 1
ATOM 733 N N . LYS A 1 94 ? 18.512 12.850 -5.148 1.00 87.88 94 LYS A N 1
ATOM 734 C CA . LYS A 1 94 ? 17.388 13.197 -4.248 1.00 87.88 94 LYS A CA 1
ATOM 735 C C . LYS A 1 94 ? 16.012 12.648 -4.661 1.00 87.88 94 LYS A C 1
ATOM 737 O O . LYS A 1 94 ? 15.049 12.866 -3.928 1.00 87.88 94 LYS A O 1
ATOM 742 N N . LYS A 1 95 ? 15.886 11.910 -5.769 1.00 89.75 95 LYS A N 1
ATOM 743 C CA . LYS A 1 95 ? 14.616 11.276 -6.132 1.00 89.75 95 LYS A CA 1
ATOM 744 C C . LYS A 1 95 ? 14.335 10.096 -5.201 1.00 89.75 95 LYS A C 1
ATOM 746 O O . LYS A 1 95 ? 15.238 9.343 -4.832 1.00 89.75 95 LYS A O 1
ATOM 751 N N . GLN A 1 96 ? 13.070 9.964 -4.818 1.00 91.62 96 GLN A N 1
ATOM 752 C CA . GLN A 1 96 ? 12.562 8.884 -3.978 1.00 91.62 96 GLN A CA 1
ATOM 753 C C . GLN A 1 96 ? 11.395 8.185 -4.676 1.00 91.62 96 GLN A C 1
ATOM 755 O O . GLN A 1 96 ? 10.645 8.806 -5.446 1.00 91.62 96 GLN A O 1
ATOM 760 N N . LEU A 1 97 ? 11.261 6.898 -4.395 1.00 93.69 97 LEU A N 1
ATOM 761 C CA . LEU A 1 97 ? 10.162 6.032 -4.804 1.00 93.69 97 LEU A CA 1
ATOM 762 C C . LEU A 1 97 ? 9.594 5.309 -3.579 1.00 93.69 97 LEU A C 1
ATOM 764 O O . LEU A 1 97 ? 10.170 5.388 -2.492 1.00 93.69 97 LEU A O 1
ATOM 768 N N . IL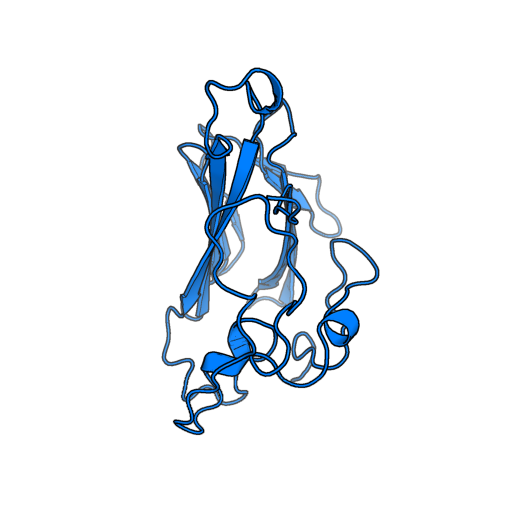E A 1 98 ? 8.466 4.637 -3.769 1.00 95.81 98 ILE A N 1
ATOM 769 C CA . ILE A 1 98 ? 7.891 3.714 -2.796 1.00 95.81 98 ILE A CA 1
ATOM 770 C C . ILE A 1 98 ? 8.175 2.278 -3.227 1.00 95.81 98 ILE A C 1
ATOM 772 O O . ILE A 1 98 ? 7.860 1.906 -4.356 1.00 95.81 98 ILE A O 1
ATOM 776 N N . ASP A 1 99 ? 8.694 1.483 -2.297 1.00 95.44 99 ASP A N 1
ATOM 777 C CA . ASP A 1 99 ? 8.704 0.026 -2.375 1.00 95.44 99 ASP A CA 1
ATOM 778 C C . ASP A 1 99 ? 7.525 -0.527 -1.575 1.00 95.44 99 ASP A C 1
ATOM 780 O O . ASP A 1 99 ? 7.332 -0.159 -0.412 1.00 95.44 99 ASP A O 1
ATOM 784 N N . LEU A 1 100 ? 6.738 -1.402 -2.200 1.00 94.56 100 LEU A N 1
ATOM 785 C CA . LEU A 1 100 ? 5.563 -2.019 -1.592 1.00 94.56 100 LEU A CA 1
ATOM 786 C C . LEU A 1 100 ? 5.834 -3.452 -1.151 1.00 94.56 100 LEU A C 1
ATOM 788 O O . LEU A 1 100 ? 6.461 -4.227 -1.868 1.00 94.56 100 LEU A O 1
ATOM 792 N N . GLN A 1 101 ? 5.269 -3.813 -0.005 1.00 95.69 101 GLN A N 1
ATOM 793 C CA . GLN A 1 101 ? 5.179 -5.184 0.473 1.00 95.69 101 GLN A CA 1
ATOM 794 C C . GLN A 1 101 ? 3.777 -5.434 1.028 1.00 95.69 101 GLN A C 1
ATOM 796 O O . GLN A 1 101 ? 3.236 -4.608 1.764 1.00 95.69 101 GLN A O 1
ATOM 801 N N . VAL A 1 102 ? 3.214 -6.595 0.702 1.00 94.31 102 VAL A N 1
ATOM 802 C CA . VAL A 1 102 ? 1.950 -7.080 1.260 1.00 94.31 102 VAL A CA 1
ATOM 803 C C . VAL A 1 102 ? 2.165 -8.499 1.764 1.00 94.31 102 VAL A C 1
ATOM 805 O O . VAL A 1 102 ? 2.796 -9.307 1.086 1.00 94.31 102 VAL A O 1
ATOM 808 N N . GLN A 1 103 ? 1.666 -8.791 2.958 1.00 94.94 103 GLN A N 1
ATOM 809 C CA . GLN A 1 103 ? 1.749 -10.102 3.587 1.00 94.94 103 GLN A CA 1
ATOM 810 C C . GLN A 1 103 ? 0.377 -10.498 4.140 1.00 94.94 103 GLN A C 1
ATOM 812 O O . GLN A 1 103 ? -0.243 -9.721 4.871 1.00 94.94 103 GLN A O 1
ATOM 817 N N . ALA A 1 104 ? -0.066 -11.718 3.832 1.00 94.69 104 ALA A N 1
ATOM 818 C CA . ALA A 1 104 ? -1.190 -12.346 4.516 1.00 94.69 104 ALA A CA 1
ATOM 819 C C . ALA A 1 104 ? -0.770 -12.752 5.941 1.00 94.69 104 ALA A C 1
ATOM 821 O O . ALA A 1 104 ? 0.296 -13.329 6.157 1.00 94.69 104 ALA A O 1
ATOM 822 N N . LEU A 1 105 ? -1.599 -12.417 6.927 1.00 95.88 105 LEU A N 1
ATOM 823 C CA . LEU A 1 105 ? -1.426 -12.775 8.341 1.00 95.88 105 LEU A CA 1
ATOM 824 C C . LEU A 1 105 ? -2.336 -13.942 8.759 1.00 95.88 105 LEU A C 1
ATOM 826 O O . LEU A 1 105 ? -2.545 -14.165 9.950 1.00 95.88 105 LEU A O 1
ATOM 830 N N . TYR A 1 106 ? -2.905 -14.633 7.775 1.00 94.62 106 TYR A N 1
ATOM 831 C CA . TYR A 1 106 ? -3.869 -15.717 7.900 1.00 94.62 106 TYR A CA 1
ATOM 832 C C . TYR A 1 106 ? -3.750 -16.647 6.686 1.00 94.62 106 TYR A C 1
ATOM 834 O O . TYR A 1 106 ? -2.985 -16.361 5.763 1.00 94.62 106 TYR A O 1
ATOM 842 N N . ASP A 1 107 ? -4.511 -17.740 6.698 1.00 93.25 107 ASP A N 1
ATOM 843 C CA . ASP A 1 107 ? -4.630 -18.668 5.573 1.00 93.25 107 ASP A CA 1
ATOM 844 C C . ASP A 1 107 ? -5.511 -18.063 4.467 1.00 93.25 107 ASP A C 1
ATOM 846 O O . ASP A 1 107 ? -6.728 -18.246 4.437 1.00 93.25 107 ASP A O 1
ATOM 850 N N . ALA A 1 108 ? -4.889 -17.244 3.618 1.00 91.62 108 ALA A N 1
ATOM 851 C CA . ALA A 1 108 ? -5.562 -16.536 2.534 1.00 91.62 108 ALA A CA 1
ATOM 852 C C . ALA A 1 108 ? -5.997 -17.465 1.389 1.00 91.62 108 ALA A C 1
ATOM 854 O O . ALA A 1 108 ? -6.990 -17.158 0.732 1.00 91.62 108 ALA A O 1
ATOM 855 N N . ASP A 1 109 ? -5.307 -18.595 1.198 1.00 89.62 109 ASP A N 1
ATOM 856 C CA . ASP A 1 109 ? -5.627 -19.604 0.177 1.00 89.62 109 ASP A CA 1
ATOM 857 C C . ASP A 1 109 ? -6.969 -20.304 0.448 1.00 89.62 109 ASP A C 1
ATOM 859 O O . ASP A 1 109 ? -7.614 -20.806 -0.471 1.00 89.62 109 ASP A O 1
ATOM 863 N N . HIS A 1 110 ? -7.410 -20.310 1.710 1.00 89.88 110 HIS A N 1
ATOM 864 C CA . HIS A 1 110 ? -8.666 -20.917 2.151 1.00 89.88 110 HIS A CA 1
ATOM 865 C C . HIS A 1 110 ? -9.651 -19.892 2.749 1.00 89.88 110 HIS A C 1
ATOM 867 O O . HIS A 1 110 ? -10.507 -20.259 3.559 1.00 89.88 110 HIS A O 1
ATOM 873 N N . ASP A 1 111 ? -9.553 -18.604 2.385 1.00 88.06 111 ASP A N 1
ATOM 874 C CA . ASP A 1 111 ? -10.570 -17.618 2.784 1.00 88.06 111 ASP A CA 1
ATOM 875 C C . ASP A 1 111 ? -11.930 -17.971 2.150 1.00 88.06 111 ASP A C 1
ATOM 877 O O . ASP A 1 111 ? -12.009 -18.411 1.003 1.00 88.06 111 ASP A O 1
ATOM 881 N N . VAL A 1 112 ? -13.021 -17.732 2.886 1.00 86.94 112 VAL A N 1
ATOM 882 C CA . VAL A 1 112 ? -14.400 -17.956 2.412 1.00 86.94 112 VAL A CA 1
ATOM 883 C C . VAL A 1 112 ? -14.660 -17.167 1.130 1.00 86.94 112 VAL A C 1
ATOM 885 O O . VAL A 1 112 ? -15.362 -17.631 0.233 1.00 86.94 112 VAL A O 1
ATOM 888 N N . VAL A 1 113 ? -14.061 -15.978 1.039 1.00 85.38 113 VAL A N 1
ATOM 889 C CA . VAL A 1 113 ? -14.009 -15.180 -0.180 1.00 85.38 113 VAL A CA 1
ATOM 890 C C . VAL A 1 113 ? -12.547 -15.040 -0.575 1.00 85.38 113 VAL A C 1
ATOM 892 O O . VAL A 1 113 ? -11.814 -14.270 0.044 1.00 85.38 113 VAL A O 1
ATOM 895 N N . ALA A 1 114 ? -12.134 -15.761 -1.622 1.00 87.06 114 ALA A N 1
ATOM 896 C CA . ALA A 1 114 ? -10.756 -15.696 -2.102 1.00 87.06 114 ALA A CA 1
ATOM 897 C C . ALA A 1 114 ? -10.337 -14.229 -2.363 1.00 87.06 114 ALA A C 1
ATOM 899 O O . ALA A 1 114 ? -11.123 -13.450 -2.929 1.00 87.06 114 ALA A O 1
ATOM 900 N N . PRO A 1 115 ? -9.131 -13.807 -1.958 1.00 90.19 115 PRO A N 1
ATOM 901 C CA . PRO A 1 115 ? -8.627 -12.483 -2.289 1.00 90.19 115 PRO A CA 1
ATOM 902 C C . PRO A 1 115 ? -8.572 -12.266 -3.809 1.00 90.19 115 PRO A C 1
ATOM 904 O O . PRO A 1 115 ? -8.426 -13.196 -4.594 1.00 90.19 115 PRO A O 1
ATOM 907 N N . HIS A 1 116 ? -8.689 -11.015 -4.252 1.00 90.50 116 HIS A N 1
ATOM 908 C CA . HIS A 1 116 ? -8.549 -10.659 -5.671 1.00 90.50 116 HIS A CA 1
ATOM 909 C C . HIS A 1 116 ? -7.816 -9.321 -5.814 1.00 90.50 116 HIS A C 1
ATOM 911 O O . HIS A 1 116 ? -7.375 -8.729 -4.827 1.00 90.50 116 HIS A O 1
ATOM 917 N N . GLY A 1 117 ? -7.635 -8.845 -7.039 1.00 90.62 117 GLY A N 1
ATOM 918 C CA . GLY A 1 117 ? -6.756 -7.733 -7.374 1.00 90.62 117 GLY A CA 1
ATOM 919 C C . GLY A 1 117 ? -5.385 -8.219 -7.846 1.00 90.62 117 GLY A C 1
ATOM 920 O O . GLY A 1 117 ? -5.155 -9.410 -8.029 1.00 90.62 117 GLY A O 1
ATOM 921 N N . ILE A 1 118 ? -4.452 -7.278 -8.015 1.00 89.81 118 ILE A N 1
ATOM 922 C CA . ILE A 1 118 ? -3.129 -7.551 -8.605 1.00 89.81 118 ILE A CA 1
ATOM 923 C C . ILE A 1 118 ? -2.349 -8.621 -7.824 1.00 89.81 118 ILE A C 1
ATOM 925 O O . ILE A 1 118 ? -1.742 -9.493 -8.436 1.00 89.81 118 ILE A O 1
ATOM 929 N N . PHE A 1 119 ? -2.359 -8.561 -6.490 1.00 87.56 119 PHE A N 1
ATOM 930 C CA . PHE A 1 119 ? -1.671 -9.541 -5.639 1.00 87.56 119 PHE A CA 1
ATOM 931 C C . PHE A 1 119 ? -2.621 -10.571 -5.016 1.00 87.56 119 PHE A C 1
ATOM 933 O O . PHE A 1 119 ? -2.176 -11.652 -4.653 1.00 87.56 119 PHE A O 1
ATOM 940 N N . GLY A 1 120 ? -3.911 -10.247 -4.873 1.00 88.56 120 GLY A N 1
ATOM 941 C CA . GLY A 1 120 ? -4.884 -11.140 -4.242 1.00 88.56 120 GLY A CA 1
ATOM 942 C C . GLY A 1 120 ? -5.164 -12.390 -5.073 1.00 88.56 120 GLY A C 1
ATOM 943 O O . GLY A 1 120 ? -5.314 -13.459 -4.503 1.00 88.56 120 GLY A O 1
ATOM 944 N N . GLN A 1 121 ? -5.121 -12.278 -6.404 1.00 87.56 121 GLN A N 1
ATOM 945 C CA . GLN A 1 121 ? -5.298 -13.421 -7.311 1.00 87.56 121 GLN A CA 1
ATOM 946 C C . GLN A 1 121 ? -4.234 -14.520 -7.151 1.00 87.56 121 GLN A C 1
ATOM 948 O O . GLN A 1 121 ? -4.408 -15.601 -7.680 1.00 87.56 121 GLN A O 1
ATOM 953 N N . ALA A 1 122 ? -3.135 -14.266 -6.430 1.00 87.31 122 ALA A N 1
ATOM 954 C CA . ALA A 1 122 ? -2.162 -15.308 -6.105 1.00 87.31 122 ALA A CA 1
ATOM 955 C C . ALA A 1 122 ? -2.664 -16.300 -5.034 1.00 87.31 122 ALA A C 1
ATOM 957 O O . ALA A 1 122 ? -1.986 -17.289 -4.783 1.00 87.31 122 ALA A O 1
ATOM 958 N N . TYR A 1 123 ? -3.805 -16.008 -4.398 1.00 87.19 123 TYR A N 1
ATOM 959 C CA . TYR A 1 123 ? -4.444 -16.805 -3.345 1.00 87.19 123 TYR A CA 1
ATOM 960 C C . TYR A 1 123 ? -5.811 -17.343 -3.803 1.00 87.19 123 TYR A C 1
ATOM 962 O O . TYR A 1 123 ? -6.749 -17.443 -3.014 1.00 87.19 123 TYR A O 1
ATOM 970 N N . ASP A 1 124 ? -5.981 -17.608 -5.099 1.00 78.56 124 ASP A N 1
ATOM 971 C CA . ASP A 1 124 ? -7.239 -18.111 -5.667 1.00 78.56 124 ASP A CA 1
ATOM 972 C C . ASP A 1 124 ? -7.451 -19.625 -5.459 1.00 78.56 124 ASP A C 1
ATOM 974 O O . ASP A 1 124 ? -8.522 -20.148 -5.775 1.00 78.56 124 ASP A O 1
ATOM 978 N N . GLY A 1 125 ? -6.460 -20.311 -4.876 1.00 76.81 125 GLY A N 1
ATOM 979 C CA . GLY A 1 125 ? -6.537 -21.709 -4.457 1.00 76.81 125 GLY A CA 1
ATOM 980 C C . GLY A 1 125 ? -6.459 -22.723 -5.602 1.00 76.81 125 GLY A C 1
ATOM 981 O O . GLY A 1 125 ? -6.619 -23.921 -5.362 1.00 76.81 125 GLY A O 1
ATOM 982 N N . ASP A 1 126 ? -6.196 -22.291 -6.839 1.00 78.81 126 ASP A N 1
ATOM 983 C CA . ASP A 1 126 ? -6.213 -23.172 -8.014 1.00 78.81 126 ASP A CA 1
ATOM 984 C C . ASP A 1 126 ? -4.886 -23.927 -8.248 1.00 78.81 126 ASP A C 1
ATOM 986 O O . ASP A 1 126 ? -4.797 -24.809 -9.106 1.00 78.81 126 ASP A O 1
ATOM 990 N N . SER A 1 127 ? -3.858 -23.610 -7.448 1.00 74.88 127 SER A N 1
ATOM 991 C CA . SER A 1 127 ? -2.497 -24.168 -7.517 1.00 74.88 127 SER A CA 1
ATOM 992 C C . SER A 1 127 ? -1.787 -23.971 -8.869 1.00 74.88 127 SER A C 1
ATOM 994 O O . SER A 1 127 ? -0.814 -24.671 -9.168 1.00 74.88 127 SER A O 1
ATOM 996 N N . THR A 1 128 ? -2.228 -23.011 -9.682 1.00 78.19 128 THR A N 1
ATOM 997 C CA . THR A 1 128 ? -1.710 -22.740 -11.023 1.00 78.19 128 THR A CA 1
ATOM 998 C C . THR A 1 128 ? -0.870 -21.468 -11.034 1.00 78.19 128 THR A C 1
ATOM 1000 O O . THR A 1 128 ? -1.349 -20.342 -10.974 1.00 78.19 128 THR A O 1
ATOM 1003 N N . GLY A 1 129 ? 0.444 -21.634 -11.189 1.00 75.00 129 GLY A N 1
ATOM 1004 C CA . GLY A 1 129 ? 1.336 -20.505 -11.438 1.00 75.00 129 GLY A CA 1
ATOM 1005 C C . GLY A 1 129 ? 1.190 -19.992 -12.871 1.00 75.00 129 GLY A C 1
ATOM 1006 O O . GLY A 1 129 ? 1.480 -20.722 -13.820 1.00 75.00 129 GLY A O 1
ATOM 1007 N N . VAL A 1 130 ? 0.807 -18.726 -13.044 1.00 79.88 130 VAL A N 1
ATOM 1008 C CA . VAL A 1 130 ? 0.731 -18.097 -14.369 1.00 79.88 130 VAL A CA 1
ATOM 1009 C C . VAL A 1 130 ? 2.018 -17.327 -14.666 1.00 79.88 130 VAL A C 1
ATOM 1011 O O . VAL A 1 130 ? 2.480 -16.495 -13.882 1.00 79.88 130 VAL A O 1
ATOM 1014 N N . HIS A 1 131 ? 2.627 -17.598 -15.819 1.00 80.94 131 HIS A N 1
ATOM 1015 C CA . HIS A 1 131 ? 3.790 -16.852 -16.289 1.00 80.94 131 HIS A CA 1
ATOM 1016 C C . HIS A 1 131 ? 3.357 -15.761 -17.260 1.00 80.94 131 HIS A C 1
ATOM 1018 O O . HIS A 1 131 ? 3.115 -16.019 -18.438 1.00 80.94 131 HIS A O 1
ATOM 1024 N N . GLY A 1 132 ? 3.317 -14.527 -16.764 1.00 83.50 132 GLY A N 1
ATOM 1025 C CA . GLY A 1 132 ? 3.089 -13.375 -17.620 1.00 83.50 132 GLY A CA 1
ATOM 1026 C C . GLY A 1 132 ? 4.221 -13.124 -18.606 1.00 83.50 132 GLY A C 1
ATOM 1027 O O . GLY A 1 132 ? 5.362 -13.581 -18.459 1.00 83.50 132 GLY A O 1
ATOM 1028 N N . LYS A 1 133 ? 3.886 -12.334 -19.618 1.00 86.06 133 LYS A N 1
ATOM 1029 C CA . LYS A 1 133 ? 4.811 -11.861 -20.635 1.00 86.06 133 LYS A CA 1
ATOM 1030 C C . LYS A 1 133 ? 5.942 -11.079 -19.977 1.00 86.06 133 LYS A C 1
ATOM 1032 O O . LYS A 1 133 ? 5.725 -10.199 -19.145 1.00 86.06 133 LYS A O 1
ATOM 1037 N N . ARG A 1 134 ? 7.169 -11.406 -20.365 1.00 82.25 134 ARG A N 1
ATOM 1038 C CA . ARG A 1 134 ? 8.365 -10.679 -19.939 1.00 82.25 134 ARG A CA 1
ATOM 1039 C C . ARG A 1 134 ? 8.704 -9.630 -20.983 1.00 82.25 134 ARG A C 1
ATOM 1041 O O . ARG A 1 134 ? 8.581 -9.887 -22.181 1.00 82.25 134 ARG A O 1
ATOM 1048 N N . ASP A 1 135 ? 9.160 -8.470 -20.527 1.00 78.50 135 ASP A N 1
ATOM 1049 C CA . ASP A 1 135 ? 9.842 -7.545 -21.424 1.00 78.50 135 ASP A CA 1
ATOM 1050 C C . ASP A 1 135 ? 11.098 -8.227 -21.992 1.00 78.50 135 ASP A C 1
ATOM 1052 O O . ASP A 1 135 ? 11.719 -9.070 -21.338 1.00 78.50 135 ASP A O 1
ATOM 1056 N N . LEU A 1 136 ? 11.447 -7.897 -23.236 1.00 78.00 136 LEU A N 1
ATOM 1057 C CA . LEU A 1 136 ? 12.602 -8.492 -23.905 1.00 78.00 136 LEU A CA 1
ATOM 1058 C C . LEU A 1 136 ? 13.888 -8.134 -23.145 1.00 78.00 136 LEU A C 1
ATOM 1060 O O . LEU A 1 136 ? 14.199 -6.959 -22.957 1.00 78.00 136 LEU A O 1
ATOM 1064 N N . ASP A 1 137 ? 14.647 -9.154 -22.749 1.00 66.06 137 ASP A N 1
ATOM 1065 C CA . ASP A 1 137 ? 15.930 -9.002 -22.059 1.00 66.06 137 ASP A CA 1
ATOM 1066 C C . ASP A 1 137 ? 16.994 -8.469 -23.016 1.00 66.06 137 ASP A C 1
ATOM 1068 O O . ASP A 1 137 ? 17.315 -9.176 -23.977 1.00 66.06 137 ASP A O 1
ATOM 1072 N N . ARG A 1 138 ? 17.512 -7.241 -22.811 1.00 57.69 138 ARG A N 1
ATOM 1073 C CA . ARG A 1 138 ? 18.566 -6.663 -23.669 1.00 57.69 138 ARG A CA 1
ATOM 1074 C C . ARG A 1 138 ? 19.496 -5.678 -22.958 1.00 57.69 138 ARG A C 1
ATOM 1076 O O . ARG A 1 138 ? 19.076 -4.807 -22.205 1.00 57.69 138 ARG A O 1
ATOM 1083 N N . SER A 1 139 ? 20.767 -5.790 -23.333 1.00 62.53 139 SER A N 1
ATOM 1084 C CA . SER A 1 139 ? 21.999 -5.123 -22.883 1.00 62.53 139 SER A CA 1
ATOM 1085 C C . SER A 1 139 ? 22.083 -3.586 -23.022 1.00 62.53 139 SER A C 1
ATOM 1087 O O . SER A 1 139 ? 23.182 -3.037 -22.949 1.00 62.53 139 SER A O 1
ATOM 1089 N N . ALA A 1 140 ? 20.966 -2.879 -23.233 1.00 67.81 140 ALA A N 1
ATOM 1090 C CA . ALA A 1 140 ? 20.924 -1.442 -23.541 1.00 67.81 140 ALA A CA 1
ATOM 1091 C C . ALA A 1 140 ? 19.706 -0.729 -22.903 1.00 67.81 140 ALA A C 1
ATOM 1093 O O . ALA A 1 140 ? 19.176 -1.163 -21.883 1.00 67.81 140 ALA A O 1
ATOM 1094 N N . GLU A 1 141 ? 19.290 0.417 -23.455 1.00 69.38 141 GLU A N 1
ATOM 1095 C CA . GLU A 1 141 ? 18.131 1.180 -22.981 1.00 69.38 141 GLU A CA 1
ATOM 1096 C C . GLU A 1 141 ? 16.805 0.437 -23.232 1.00 69.38 141 GLU A C 1
ATOM 1098 O O . GLU A 1 141 ? 16.474 0.105 -24.368 1.00 69.38 141 GLU A O 1
ATOM 1103 N N . THR A 1 142 ? 16.035 0.204 -22.163 1.00 69.06 142 THR A N 1
ATOM 1104 C CA . THR A 1 142 ? 14.776 -0.565 -22.204 1.00 69.06 142 THR A CA 1
ATOM 1105 C C . THR A 1 142 ? 13.560 0.297 -21.872 1.00 69.06 142 THR A C 1
ATOM 1107 O O . THR A 1 142 ? 13.626 1.144 -20.973 1.00 69.06 142 THR A O 1
ATOM 1110 N N . THR A 1 143 ? 12.440 0.014 -22.539 1.00 72.19 143 THR A N 1
ATOM 1111 C CA . THR A 1 143 ? 11.101 0.552 -22.252 1.00 72.19 143 THR A CA 1
ATOM 1112 C C . THR A 1 143 ? 10.180 -0.595 -21.847 1.00 72.19 143 THR A C 1
ATOM 1114 O O . THR A 1 143 ? 10.172 -1.626 -22.518 1.00 72.19 143 THR A O 1
ATOM 1117 N N . THR A 1 144 ? 9.418 -0.436 -20.763 1.00 72.81 144 THR A N 1
ATOM 1118 C CA . THR A 1 144 ? 8.482 -1.474 -20.305 1.00 72.81 144 THR A CA 1
ATOM 1119 C C . THR A 1 144 ? 7.251 -1.543 -21.210 1.00 72.81 144 THR A C 1
ATOM 1121 O O . THR A 1 144 ? 6.634 -0.523 -21.512 1.00 72.81 144 THR A O 1
ATOM 1124 N N . SER A 1 145 ? 6.881 -2.745 -21.649 1.00 75.19 145 SER A N 1
ATOM 1125 C CA . SER A 1 145 ? 5.828 -2.965 -22.652 1.00 75.19 145 SER A CA 1
ATOM 1126 C C . SER A 1 145 ? 4.803 -4.020 -22.243 1.00 75.19 145 SER A C 1
ATOM 1128 O O . SER A 1 145 ? 3.630 -3.863 -22.560 1.00 75.19 145 SER A O 1
ATOM 1130 N N . ALA A 1 146 ? 5.211 -5.052 -21.499 1.00 80.94 146 ALA A N 1
ATOM 1131 C CA . ALA A 1 146 ? 4.334 -6.161 -21.138 1.00 80.94 146 ALA A CA 1
ATOM 1132 C C . ALA A 1 146 ? 3.244 -5.778 -20.121 1.00 80.94 146 ALA A C 1
ATOM 1134 O O . ALA A 1 146 ? 2.159 -6.334 -20.182 1.00 80.94 146 ALA A O 1
ATOM 1135 N N . GLN A 1 147 ? 3.511 -4.844 -19.195 1.00 83.19 147 GLN A N 1
ATOM 1136 C CA . GLN A 1 147 ? 2.519 -4.276 -18.256 1.00 83.19 147 GLN A CA 1
ATOM 1137 C C . GLN A 1 147 ? 1.561 -5.325 -17.649 1.00 83.19 147 GLN A C 1
ATOM 1139 O O . GLN A 1 147 ? 0.344 -5.166 -17.688 1.00 83.19 147 GLN A O 1
ATOM 1144 N N . ALA A 1 148 ? 2.126 -6.403 -17.096 1.00 82.31 148 ALA A N 1
ATOM 1145 C CA . ALA A 1 148 ? 1.394 -7.496 -16.449 1.00 82.31 148 ALA A CA 1
ATOM 1146 C C . ALA A 1 148 ? 0.513 -8.378 -17.370 1.00 82.31 148 ALA A C 1
ATOM 1148 O O . ALA A 1 148 ? -0.220 -9.231 -16.873 1.00 82.31 148 ALA A O 1
ATOM 1149 N N . GLU A 1 149 ? 0.621 -8.245 -18.697 1.00 83.88 149 GLU A N 1
ATOM 1150 C CA . GLU A 1 149 ? -0.044 -9.110 -19.684 1.00 83.88 149 GLU A CA 1
ATOM 1151 C C . GLU A 1 149 ? 0.240 -10.594 -19.398 1.00 83.88 149 GLU A C 1
ATOM 1153 O O . GLU A 1 149 ? 1.394 -11.028 -19.345 1.00 83.88 149 GLU A O 1
ATOM 1158 N N . GLY A 1 150 ? -0.825 -11.369 -19.187 1.00 85.19 150 GLY A N 1
ATOM 1159 C CA . GLY A 1 150 ? -0.754 -12.794 -18.859 1.00 85.19 150 GLY A CA 1
ATOM 1160 C C . GLY A 1 150 ? -0.294 -13.120 -17.433 1.00 85.19 150 GLY A C 1
ATOM 1161 O O . GLY A 1 150 ? -0.253 -14.292 -17.091 1.00 85.19 150 GLY A O 1
ATOM 1162 N N . ALA A 1 151 ? 0.072 -12.132 -16.605 1.00 86.50 151 ALA A N 1
ATOM 1163 C CA . ALA A 1 151 ? 0.350 -12.334 -15.175 1.00 86.50 151 ALA A CA 1
ATOM 1164 C C . ALA A 1 151 ? -0.878 -12.073 -14.293 1.00 86.50 151 ALA A C 1
ATOM 1166 O O . ALA A 1 151 ? -0.880 -12.453 -13.127 1.00 86.50 151 ALA A O 1
ATOM 1167 N N . ILE A 1 152 ? -1.873 -11.362 -14.826 1.00 90.00 152 ILE A N 1
ATOM 1168 C CA . ILE A 1 152 ? -3.081 -10.960 -14.110 1.00 90.00 152 ILE A CA 1
ATOM 1169 C C . ILE A 1 152 ? -4.317 -11.331 -14.924 1.00 90.00 152 ILE A C 1
ATOM 1171 O O . ILE A 1 152 ? -4.256 -11.389 -16.155 1.00 90.00 152 ILE A O 1
ATOM 1175 N N . GLU A 1 153 ? -5.440 -11.540 -14.247 1.00 89.12 153 GLU A N 1
ATOM 1176 C CA . GLU A 1 153 ? -6.736 -11.710 -14.898 1.00 89.12 153 GLU A CA 1
ATOM 1177 C C . GLU A 1 153 ? -7.131 -10.439 -15.675 1.00 89.12 153 GLU A C 1
ATOM 1179 O O . GLU A 1 153 ? -7.141 -9.330 -15.150 1.00 89.12 153 GLU A O 1
ATOM 1184 N N . GLY A 1 154 ? -7.475 -10.571 -16.955 1.00 90.75 154 GLY A N 1
ATOM 1185 C CA . GLY A 1 154 ? -7.847 -9.422 -17.787 1.00 90.75 154 GLY A CA 1
ATOM 1186 C C . GLY A 1 154 ? -6.658 -8.550 -18.211 1.00 90.75 154 GLY A C 1
ATOM 1187 O O . GLY A 1 154 ? -5.582 -9.049 -18.536 1.00 90.75 154 GLY A O 1
ATOM 1188 N N . HIS A 1 155 ? -6.873 -7.235 -18.304 1.00 91.38 155 HIS A N 1
ATOM 1189 C CA . HIS A 1 155 ? -5.873 -6.274 -18.787 1.00 91.38 155 HIS A CA 1
ATOM 1190 C C . HIS A 1 155 ? -5.539 -5.238 -17.707 1.00 91.38 155 HIS A C 1
ATOM 1192 O O . HIS A 1 155 ? -6.403 -4.870 -16.922 1.00 91.38 155 HIS A O 1
ATOM 1198 N N . TRP A 1 156 ? -4.320 -4.685 -17.676 1.00 89.19 156 TRP A N 1
ATOM 1199 C CA . TRP A 1 156 ? -3.902 -3.726 -16.633 1.00 89.19 156 TRP A CA 1
ATOM 1200 C C . TRP A 1 156 ? -4.820 -2.497 -16.507 1.00 89.19 156 TRP A C 1
ATOM 1202 O O . TRP A 1 156 ? -4.941 -1.909 -15.433 1.00 89.19 156 TRP A O 1
ATOM 1212 N N . SER A 1 157 ? -5.495 -2.110 -17.594 1.00 92.19 157 SER A N 1
ATOM 1213 C CA . SER A 1 157 ? -6.490 -1.034 -17.572 1.00 92.19 157 SER A CA 1
ATOM 1214 C C . SER A 1 157 ? -7.719 -1.362 -16.725 1.00 92.19 157 SER A C 1
ATOM 1216 O O . SER A 1 157 ? -8.320 -0.438 -16.190 1.00 92.19 157 SER A O 1
ATOM 1218 N N . ASP A 1 158 ? -8.065 -2.643 -16.579 1.00 94.44 158 ASP A N 1
ATOM 1219 C CA . ASP A 1 158 ? -9.194 -3.123 -15.773 1.00 94.44 158 ASP A CA 1
ATOM 1220 C C . ASP A 1 158 ? -8.961 -2.925 -14.264 1.00 94.44 158 ASP A C 1
ATOM 1222 O O . ASP A 1 158 ? -9.912 -2.982 -13.485 1.00 94.44 158 ASP A O 1
ATOM 1226 N N . TYR A 1 159 ? -7.711 -2.661 -13.864 1.00 93.44 159 TYR A N 1
ATOM 1227 C CA . TYR A 1 159 ? -7.279 -2.384 -12.490 1.00 93.44 159 TYR A CA 1
ATOM 1228 C C . TYR A 1 159 ? -7.038 -0.891 -12.224 1.00 93.44 159 TYR A C 1
ATOM 1230 O O . TYR A 1 159 ? -6.588 -0.520 -11.138 1.00 93.44 159 TYR A O 1
ATOM 1238 N N . LYS A 1 160 ? -7.299 -0.011 -13.201 1.00 93.44 160 LYS A N 1
ATOM 1239 C CA . LYS A 1 160 ? -7.205 1.435 -12.982 1.00 93.44 160 LYS A CA 1
ATOM 1240 C C . LYS A 1 160 ? -8.322 1.905 -12.065 1.00 93.44 160 LYS A C 1
ATOM 1242 O O . LYS A 1 160 ? -9.487 1.589 -12.274 1.00 93.44 160 LYS A O 1
ATOM 1247 N N . LEU A 1 161 ? -7.941 2.738 -11.108 1.00 94.44 161 LEU A N 1
ATOM 1248 C CA . LEU A 1 161 ? -8.852 3.414 -10.198 1.00 94.44 161 LEU A CA 1
ATOM 1249 C C . LEU A 1 161 ? -9.137 4.829 -10.708 1.00 94.44 161 LEU A C 1
ATOM 1251 O O . LEU A 1 161 ? -8.239 5.508 -11.207 1.00 94.44 161 LEU A O 1
ATOM 1255 N N . GLU A 1 162 ? -10.379 5.284 -10.556 1.00 95.44 162 GLU A N 1
ATOM 1256 C CA . GLU A 1 162 ? -10.801 6.633 -10.967 1.00 95.44 162 GLU A CA 1
ATOM 1257 C C . GLU A 1 162 ? -10.228 7.742 -10.073 1.00 95.44 162 GLU A C 1
ATOM 1259 O O . GLU A 1 162 ? -10.088 8.887 -10.498 1.00 95.44 162 GLU A O 1
ATOM 1264 N N . SER A 1 163 ? -9.900 7.415 -8.821 1.00 96.31 163 SER A N 1
ATOM 1265 C CA . SER A 1 163 ? -9.342 8.351 -7.847 1.00 96.31 163 SER A CA 1
ATOM 1266 C C . SER A 1 163 ? -8.482 7.618 -6.808 1.00 96.31 163 SER A C 1
ATOM 1268 O O . SER A 1 163 ? -8.607 6.397 -6.676 1.00 96.31 163 SER A O 1
ATOM 1270 N N . PRO A 1 164 ? -7.621 8.331 -6.050 1.00 95.19 164 PRO A N 1
ATOM 1271 C CA . PRO A 1 164 ? -6.678 7.711 -5.117 1.00 95.19 164 PRO 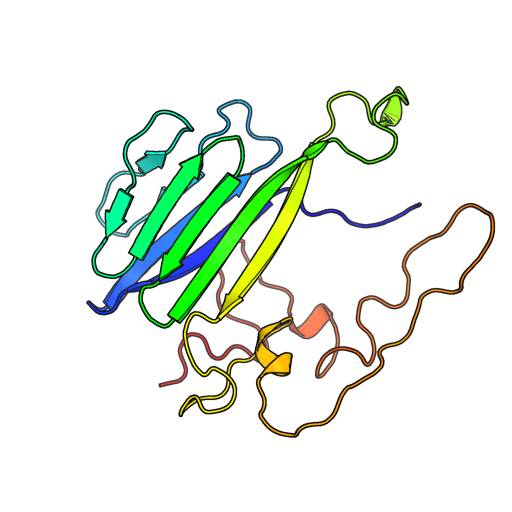A CA 1
ATOM 1272 C C . PRO A 1 164 ? -7.308 6.769 -4.081 1.00 95.19 164 PRO A C 1
ATOM 1274 O O . PRO A 1 164 ? -6.719 5.747 -3.752 1.00 95.19 164 PRO A O 1
ATOM 1277 N N . PHE A 1 165 ? -8.515 7.078 -3.599 1.00 96.75 165 PHE A N 1
ATOM 1278 C CA . PHE A 1 165 ? -9.234 6.258 -2.615 1.00 96.75 165 PHE A CA 1
ATOM 1279 C C . PHE A 1 165 ? -10.414 5.483 -3.212 1.00 96.75 165 PHE A C 1
ATOM 1281 O O . PHE A 1 165 ? -11.239 4.952 -2.468 1.00 96.75 165 PHE A O 1
ATOM 1288 N N . SER A 1 166 ? -10.528 5.410 -4.542 1.00 96.19 166 SER A N 1
ATOM 1289 C CA . SER A 1 166 ? -11.522 4.530 -5.151 1.00 96.19 166 SER A CA 1
ATOM 1290 C C . SER A 1 166 ? -11.172 3.078 -4.841 1.00 96.19 166 SER A C 1
ATOM 1292 O O . SER A 1 166 ? -10.028 2.657 -4.978 1.00 96.19 166 SER A O 1
ATOM 1294 N N . THR A 1 167 ? -12.172 2.302 -4.442 1.00 95.31 167 THR A N 1
ATOM 1295 C CA . THR A 1 167 ? -12.054 0.847 -4.294 1.00 95.31 167 THR A CA 1
ATOM 1296 C C . THR A 1 167 ? -12.706 0.106 -5.454 1.00 95.31 167 THR A C 1
ATOM 1298 O O . THR A 1 167 ? -12.745 -1.122 -5.457 1.00 95.31 167 THR A O 1
ATOM 1301 N N . TYR A 1 168 ? -13.220 0.834 -6.447 1.00 94.56 168 TYR A N 1
ATOM 1302 C CA . TYR A 1 168 ? -13.910 0.265 -7.591 1.00 94.56 168 TYR A CA 1
ATOM 1303 C C . TYR A 1 168 ? -12.960 0.081 -8.777 1.00 94.56 168 TYR A C 1
ATOM 1305 O O . TYR A 1 168 ? -12.344 1.031 -9.255 1.00 94.56 168 TYR A O 1
ATOM 1313 N N . PHE A 1 169 ? -12.890 -1.158 -9.250 1.00 94.06 169 PHE A N 1
ATOM 1314 C CA . PHE A 1 169 ? -12.288 -1.597 -10.506 1.00 94.06 169 PHE A CA 1
ATOM 1315 C C . PHE A 1 169 ? -12.983 -2.904 -10.917 1.00 94.06 169 PHE A C 1
ATOM 1317 O O . PHE A 1 169 ? -13.714 -3.485 -10.109 1.00 94.06 169 PHE A O 1
ATOM 1324 N N . LYS A 1 170 ? -12.775 -3.381 -12.150 1.00 93.81 170 LYS A N 1
ATOM 1325 C CA . LYS A 1 170 ? -13.564 -4.479 -12.748 1.00 93.81 170 LYS A CA 1
ATOM 1326 C C . LYS A 1 170 ? -13.647 -5.742 -11.883 1.00 93.81 170 LYS A C 1
ATOM 1328 O O . LYS A 1 170 ? -14.693 -6.378 -11.850 1.00 93.81 170 LYS A O 1
ATOM 1333 N N . PHE A 1 171 ? -12.564 -6.080 -11.186 1.00 91.62 171 PHE A N 1
ATOM 1334 C CA . PHE A 1 171 ? -12.464 -7.285 -10.360 1.00 91.62 171 PHE A CA 1
ATOM 1335 C C . PHE A 1 171 ? -12.445 -6.998 -8.849 1.00 91.62 171 PHE A C 1
ATOM 1337 O O . PHE A 1 171 ? -11.997 -7.823 -8.052 1.00 91.62 171 PHE A O 1
ATOM 1344 N N . SER A 1 172 ? -12.887 -5.809 -8.430 1.00 90.94 172 SER A N 1
ATOM 1345 C CA . SER A 1 172 ? -12.891 -5.450 -7.013 1.00 90.94 172 SER A CA 1
ATOM 1346 C C . SER A 1 172 ? -13.794 -6.369 -6.197 1.00 90.94 172 SER A C 1
ATOM 1348 O O . SER A 1 172 ? -14.958 -6.567 -6.535 1.00 90.94 172 SER A O 1
ATOM 1350 N N . ARG A 1 173 ? -13.262 -6.856 -5.070 1.00 89.44 173 ARG A N 1
ATOM 1351 C CA . ARG A 1 173 ? -14.019 -7.571 -4.031 1.00 89.44 173 ARG A CA 1
ATOM 1352 C C . ARG A 1 173 ? -14.235 -6.746 -2.762 1.00 89.44 173 ARG A C 1
ATOM 1354 O O . ARG A 1 173 ? -14.682 -7.267 -1.751 1.00 89.44 173 ARG A O 1
ATOM 1361 N N . PHE A 1 174 ? -13.916 -5.449 -2.788 1.00 89.12 174 PHE A N 1
ATOM 1362 C CA . PHE A 1 174 ? -13.872 -4.627 -1.573 1.00 89.12 174 PHE A CA 1
ATOM 1363 C C . PHE A 1 174 ? -15.228 -4.498 -0.855 1.00 89.12 174 PHE A C 1
ATOM 1365 O O . PHE A 1 174 ? -15.260 -4.406 0.364 1.00 89.12 174 PHE A O 1
ATOM 1372 N N . ASN A 1 175 ? -16.339 -4.485 -1.600 1.00 84.31 175 ASN A N 1
ATOM 1373 C CA . ASN A 1 175 ? -17.699 -4.418 -1.040 1.00 84.31 175 ASN A CA 1
ATOM 1374 C C . ASN A 1 175 ? -18.487 -5.725 -1.251 1.00 84.31 175 ASN A C 1
ATOM 1376 O O . ASN A 1 175 ? -19.712 -5.729 -1.134 1.00 84.31 175 ASN A O 1
ATOM 1380 N N . SER A 1 176 ? -17.810 -6.803 -1.643 1.00 71.44 176 SER A N 1
ATOM 1381 C CA . SER A 1 176 ? -18.433 -8.103 -1.867 1.00 71.44 176 SER A CA 1
ATOM 1382 C C . SER A 1 176 ? -18.554 -8.801 -0.518 1.00 71.44 176 SER A C 1
ATOM 1384 O O . SER A 1 176 ? -17.555 -9.287 0.005 1.00 71.44 176 SER A O 1
ATOM 1386 N N . ASN A 1 177 ? -19.760 -8.790 0.050 1.00 54.12 177 ASN A N 1
ATOM 1387 C CA . ASN A 1 177 ? -20.114 -9.585 1.226 1.00 54.12 177 ASN A CA 1
ATOM 1388 C C . ASN A 1 177 ? -20.750 -10.903 0.795 1.00 54.12 177 ASN A C 1
ATOM 1390 O O . ASN A 1 177 ? -21.594 -10.849 -0.132 1.00 54.12 177 ASN A O 1
#

Secondary structure (DSSP, 8-state):
-B-----EEEEEEE-TTS-EEEEEEETT-SS--EEEEETTSPPEEE-TTSPPEEETTEEEEEETTEEEEEETTSEEEEEEEEEPTTTTSGGGTT-EEEEEEEEESS-GGG-SS---STTGGGGSSS-----PPPPP--SS--B---TTTTTSSS-GGGG--SSTT----TT--TT--

Foldseek 3Di:
DADDFAFKAWDWDQAPVRWIWIKIQGLPDPQLWIWIDTPPDDIDTADQPDDWDDDHQWTWHAHQQKTWIDRPQFKIKIWHKDQDPVCVPPVRPPDIGIDIDMDTSHLLLPPPDQAADLPSVVSVVPPDQWDFDDFDDDDDDDDDDRCCHRVHPDHNVQRDAPDNHGQDGNPRCPVPD